Protein AF-A0A7H0VHH4-F1 (afdb_monomer_lite)

pLDDT: mean 75.16, std 16.72, range [39.38, 97.06]

Sequence (165 aa):
MKTFFRWLIKAGLLLVSIILVVFLSGDLKSGPLETFLIILGGSSLLALLFSFLELKYIPYRRKKLMRKIVRLFGAIALTDSVAKWEFGRYEIYIDISFDLKITEQAGNLELISFYIPANQLRAYQLDIPLSQKEAEFRGMKTYRIYQTNGMGLKLAIGRISKQLI

Structure (mmCIF, N/CA/C/O backbone):
data_AF-A0A7H0VHH4-F1
#
_entry.id   AF-A0A7H0VHH4-F1
#
loop_
_atom_site.group_PDB
_atom_site.id
_atom_site.type_symbol
_atom_site.label_atom_id
_atom_site.label_alt_id
_atom_site.label_comp_id
_atom_site.label_asym_id
_atom_site.label_entity_id
_atom_site.label_seq_id
_atom_site.pdbx_PDB_ins_code
_atom_site.Cartn_x
_atom_site.Cartn_y
_atom_site.Cartn_z
_atom_site.occupancy
_atom_site.B_iso_or_equiv
_atom_site.auth_seq_id
_atom_site.auth_comp_id
_atom_site.auth_asym_id
_atom_site.auth_atom_id
_atom_site.pdbx_PDB_model_num
ATOM 1 N N . MET A 1 1 ? -10.356 11.031 -25.083 1.00 42.50 1 MET A N 1
ATOM 2 C CA . MET A 1 1 ? -9.385 12.106 -24.748 1.00 42.50 1 MET A CA 1
ATOM 3 C C . MET A 1 1 ? -8.122 11.642 -24.008 1.00 42.50 1 MET A C 1
ATOM 5 O O . MET A 1 1 ? -7.060 12.164 -24.318 1.00 42.50 1 MET A O 1
ATOM 9 N N . LYS A 1 2 ? -8.165 10.663 -23.083 1.00 43.16 2 LYS A N 1
ATOM 10 C CA . LYS A 1 2 ? -6.971 10.206 -22.321 1.00 43.16 2 LYS A CA 1
ATOM 11 C C . LYS A 1 2 ? -5.830 9.629 -23.183 1.00 43.16 2 LYS A C 1
ATOM 13 O O . LYS A 1 2 ? -4.664 9.754 -22.826 1.00 43.16 2 LYS A O 1
ATOM 18 N N . THR A 1 3 ? -6.155 9.020 -24.320 1.00 44.56 3 THR A N 1
ATOM 19 C CA . THR A 1 3 ? -5.186 8.498 -25.298 1.00 44.56 3 THR A CA 1
ATOM 20 C C . THR A 1 3 ? -4.490 9.612 -26.074 1.00 44.56 3 THR A C 1
ATOM 22 O O . THR A 1 3 ? -3.269 9.595 -26.166 1.00 44.56 3 THR A O 1
ATOM 25 N N . PHE A 1 4 ? -5.229 10.617 -26.549 1.00 41.09 4 PHE A N 1
ATOM 26 C CA . PHE A 1 4 ? -4.664 11.755 -27.284 1.00 41.09 4 PHE A CA 1
ATOM 27 C C . PHE A 1 4 ? -3.691 12.571 -26.422 1.00 41.09 4 PHE A C 1
ATOM 29 O O . PHE A 1 4 ? -2.584 12.870 -26.851 1.00 41.09 4 PHE A O 1
ATOM 36 N N . PHE A 1 5 ? -4.045 12.825 -25.159 1.00 44.59 5 PHE A N 1
ATOM 37 C CA . PHE A 1 5 ? -3.172 13.548 -24.229 1.00 44.59 5 PHE A CA 1
ATOM 38 C C . PHE A 1 5 ? -1.886 12.765 -23.903 1.00 44.59 5 PHE A C 1
ATOM 40 O O . PHE A 1 5 ? -0.810 13.344 -23.799 1.00 44.59 5 PHE A O 1
ATOM 47 N N . ARG A 1 6 ? -1.964 11.425 -23.825 1.00 57.69 6 ARG A N 1
ATOM 48 C CA . ARG A 1 6 ? -0.782 10.552 -23.700 1.00 57.69 6 ARG A CA 1
ATOM 49 C C . ARG A 1 6 ? 0.122 10.611 -24.933 1.00 57.69 6 ARG A C 1
ATOM 51 O O . ARG A 1 6 ? 1.336 10.572 -24.773 1.00 57.69 6 ARG A O 1
ATOM 58 N N . TRP A 1 7 ? -0.445 10.700 -26.134 1.00 58.03 7 TRP A N 1
ATOM 59 C CA . TRP A 1 7 ? 0.327 10.880 -27.368 1.00 58.03 7 TRP A CA 1
ATOM 60 C C . TRP A 1 7 ? 0.977 12.266 -27.439 1.00 58.03 7 TRP A C 1
ATOM 62 O O . TRP A 1 7 ? 2.152 12.357 -27.778 1.00 58.03 7 TRP A O 1
ATOM 72 N N . LEU A 1 8 ? 0.268 13.316 -27.018 1.00 50.31 8 LEU A N 1
ATOM 73 C CA . LEU A 1 8 ? 0.790 14.684 -26.967 1.00 50.31 8 LEU A CA 1
ATOM 74 C C . LEU A 1 8 ? 1.954 14.821 -25.971 1.00 50.31 8 LEU A C 1
ATOM 76 O O . LEU A 1 8 ? 2.972 15.419 -26.295 1.00 50.31 8 LEU A O 1
ATOM 80 N N . ILE A 1 9 ? 1.844 14.206 -24.787 1.00 62.19 9 ILE A N 1
ATOM 81 C CA . ILE A 1 9 ? 2.925 14.184 -23.787 1.00 62.19 9 ILE A CA 1
ATOM 82 C C . ILE A 1 9 ? 4.135 13.395 -24.300 1.00 62.19 9 ILE A C 1
ATOM 84 O O . ILE A 1 9 ? 5.266 13.832 -24.113 1.00 62.19 9 ILE A O 1
ATOM 88 N N . LYS A 1 10 ? 3.918 12.260 -24.979 1.00 61.34 10 LYS A N 1
ATOM 89 C CA . LYS A 1 10 ? 5.004 11.488 -25.607 1.00 61.34 10 LYS A CA 1
ATOM 90 C C . LYS A 1 10 ? 5.716 12.294 -26.696 1.00 61.34 10 LYS A C 1
ATOM 92 O O . LYS A 1 10 ? 6.940 12.281 -26.738 1.00 61.34 10 LYS A O 1
ATOM 97 N N . ALA A 1 11 ? 4.968 13.019 -27.528 1.00 59.53 11 ALA A N 1
ATOM 98 C CA . ALA A 1 11 ? 5.526 13.886 -28.563 1.00 59.53 11 ALA A CA 1
ATOM 99 C C . ALA A 1 11 ? 6.262 15.102 -27.968 1.00 59.53 11 ALA A C 1
ATOM 101 O O . ALA A 1 11 ? 7.336 15.460 -28.441 1.00 59.53 11 ALA A O 1
ATOM 102 N N . GLY A 1 12 ? 5.732 15.690 -26.891 1.00 60.78 12 GLY A N 1
ATOM 103 C CA . GLY A 1 12 ? 6.363 16.797 -26.171 1.00 60.78 12 GLY A CA 1
ATOM 104 C C . GLY A 1 12 ? 7.660 16.393 -25.467 1.00 60.78 12 GLY A C 1
ATOM 105 O O . GLY A 1 12 ? 8.656 17.099 -25.577 1.00 60.78 12 GLY A O 1
ATOM 106 N N . LEU A 1 13 ? 7.691 15.227 -24.813 1.00 63.91 13 LEU A N 1
ATOM 107 C CA . LEU A 1 13 ? 8.911 14.670 -24.213 1.00 63.91 13 LEU A CA 1
ATOM 108 C C . LEU A 1 13 ? 9.975 14.351 -25.266 1.00 63.91 13 LEU A C 1
ATOM 110 O O . LEU A 1 13 ? 11.156 14.584 -25.024 1.00 63.91 13 LEU A O 1
ATOM 114 N N . LEU A 1 14 ? 9.558 13.873 -26.441 1.00 60.56 14 LEU A N 1
ATOM 115 C CA . LEU A 1 14 ? 10.457 13.628 -27.565 1.00 60.56 14 LEU A CA 1
ATOM 116 C C . LEU A 1 14 ? 11.091 14.942 -28.051 1.00 60.56 14 LEU A C 1
ATOM 118 O O . LEU A 1 14 ? 12.310 15.022 -28.165 1.00 60.56 14 LEU A O 1
ATOM 122 N N . LEU A 1 15 ? 10.297 16.003 -28.211 1.00 58.59 15 LEU A N 1
ATOM 123 C CA . LEU A 1 15 ? 10.781 17.341 -28.574 1.00 58.59 15 LEU A CA 1
ATOM 124 C C . LEU A 1 15 ? 11.722 17.945 -27.523 1.00 58.59 15 LEU A C 1
ATOM 126 O O . LEU A 1 15 ? 12.788 18.439 -27.878 1.00 58.59 15 LEU A O 1
ATOM 130 N N . VAL A 1 16 ? 11.377 17.854 -26.235 1.00 62.09 16 VAL A N 1
ATOM 131 C CA . VAL A 1 16 ? 12.237 18.339 -25.143 1.00 62.09 16 VAL A CA 1
ATOM 132 C C . VAL A 1 16 ? 13.543 17.550 -25.094 1.00 62.09 16 VAL A C 1
ATOM 134 O O . VAL A 1 16 ? 14.595 18.156 -24.937 1.00 62.09 16 VAL A O 1
ATOM 137 N N . SER A 1 17 ? 13.515 16.230 -25.306 1.00 57.56 17 SER A N 1
ATOM 138 C CA . SER A 1 17 ? 14.735 15.413 -25.353 1.00 57.56 17 SER A CA 1
ATOM 139 C C . SER A 1 17 ? 15.635 15.754 -26.545 1.00 57.56 17 SER A C 1
ATOM 141 O O . SER A 1 17 ? 16.849 15.814 -26.384 1.00 57.56 17 SER A O 1
ATOM 143 N N . ILE A 1 18 ? 15.054 16.069 -27.709 1.00 57.69 18 ILE A N 1
ATOM 144 C CA . ILE A 1 18 ? 15.798 16.524 -28.891 1.00 57.69 18 ILE A CA 1
ATOM 145 C C . ILE A 1 18 ? 16.445 17.885 -28.615 1.00 57.69 18 ILE A C 1
ATOM 147 O O . ILE A 1 18 ? 17.632 18.054 -28.873 1.00 57.69 18 ILE A O 1
ATOM 151 N N . ILE A 1 19 ? 15.703 18.837 -28.040 1.00 59.00 19 ILE A N 1
ATOM 152 C CA . ILE A 1 19 ? 16.216 20.179 -27.726 1.00 59.00 19 ILE A CA 1
ATOM 153 C C . ILE A 1 19 ? 17.312 20.112 -26.659 1.00 59.00 19 ILE A C 1
ATOM 155 O O . ILE A 1 19 ? 18.348 20.752 -26.816 1.00 59.00 19 ILE A O 1
ATOM 159 N N . LEU A 1 20 ? 17.117 19.316 -25.603 1.00 56.66 20 LEU A N 1
ATOM 160 C CA . LEU A 1 20 ? 18.088 19.167 -24.518 1.00 56.66 20 LEU A CA 1
ATOM 161 C C . LEU A 1 20 ? 19.392 18.558 -25.028 1.00 56.66 20 LEU A C 1
ATOM 163 O O . LEU A 1 20 ? 20.473 18.982 -24.637 1.00 56.66 20 LEU A O 1
ATOM 167 N N . VAL A 1 21 ? 19.291 17.587 -25.934 1.00 56.56 21 VAL A N 1
ATOM 168 C CA . VAL A 1 21 ? 20.459 16.962 -26.539 1.00 56.56 21 VAL A CA 1
ATOM 169 C C . VAL A 1 21 ? 21.140 17.907 -27.526 1.00 56.56 21 VAL A C 1
ATOM 171 O O . VAL A 1 21 ? 22.358 18.003 -27.486 1.00 56.56 21 VAL A O 1
ATOM 174 N N . VAL A 1 22 ? 20.410 18.684 -28.330 1.00 56.59 22 VAL A N 1
ATOM 175 C CA . VAL A 1 22 ? 21.011 19.728 -29.186 1.00 56.59 22 VAL A CA 1
ATOM 176 C C . VAL A 1 22 ? 21.736 20.795 -28.352 1.00 56.59 22 VAL A C 1
ATOM 178 O O . VAL A 1 22 ? 22.827 21.212 -28.726 1.00 56.59 22 VAL A O 1
ATOM 181 N N . PHE A 1 23 ? 21.186 21.185 -27.198 1.00 54.34 23 PHE A N 1
ATOM 182 C CA . PHE A 1 23 ? 21.813 22.156 -26.292 1.00 54.34 23 PHE A CA 1
ATOM 183 C C . PHE A 1 23 ? 23.015 21.597 -25.517 1.00 54.34 23 PHE A C 1
ATOM 185 O O . PHE A 1 23 ? 23.989 22.312 -25.306 1.00 54.34 23 PHE A O 1
ATOM 192 N N . LEU A 1 24 ? 22.969 20.330 -25.093 1.00 54.34 24 LEU A N 1
ATOM 193 C CA . LEU A 1 24 ? 24.064 19.677 -24.360 1.00 54.34 24 LEU A CA 1
ATOM 194 C C . LEU A 1 24 ? 25.183 19.169 -25.283 1.00 54.34 24 LEU A C 1
ATOM 196 O O . LEU A 1 24 ? 26.306 18.977 -24.828 1.00 54.34 24 LEU A O 1
ATOM 200 N N . SER A 1 25 ? 24.898 18.972 -26.573 1.00 49.25 25 SER A N 1
ATOM 201 C CA . SER A 1 25 ? 25.862 18.485 -27.574 1.00 49.25 25 SER A CA 1
ATOM 202 C C . SER A 1 25 ? 26.669 19.599 -28.238 1.00 49.25 25 SER A C 1
ATOM 204 O O . SER A 1 25 ? 27.313 19.341 -29.251 1.00 49.25 25 SER A O 1
ATOM 206 N N . GLY A 1 26 ? 26.684 20.812 -27.672 1.00 49.00 26 GLY A N 1
ATOM 207 C CA . GLY A 1 26 ? 27.502 21.929 -28.159 1.00 49.00 26 GLY A CA 1
ATOM 208 C C . GLY A 1 26 ? 29.008 21.636 -28.261 1.00 49.00 26 GLY A C 1
ATOM 209 O O . GLY A 1 26 ? 29.723 22.451 -28.829 1.00 49.00 26 GLY A O 1
ATOM 210 N N . ASP A 1 27 ? 29.478 20.484 -27.764 1.00 50.50 27 ASP A N 1
ATOM 211 C CA . ASP A 1 27 ? 30.885 20.067 -27.826 1.00 50.50 27 ASP A CA 1
ATOM 212 C C . ASP A 1 27 ? 31.103 18.557 -28.103 1.00 50.50 27 ASP A C 1
ATOM 214 O O . ASP A 1 27 ? 32.203 18.022 -27.949 1.00 50.50 27 ASP A O 1
ATOM 218 N N . LEU A 1 28 ? 30.062 17.820 -28.514 1.00 48.94 28 LEU A N 1
ATOM 219 C CA . LEU A 1 28 ? 30.170 16.380 -28.778 1.00 48.94 28 LEU A CA 1
ATOM 220 C C . LEU A 1 28 ? 30.380 16.124 -30.273 1.00 48.94 28 LEU A C 1
ATOM 222 O O . LEU A 1 28 ? 29.463 16.248 -31.079 1.00 48.94 28 LEU A O 1
ATOM 226 N N . LYS A 1 29 ? 31.599 15.698 -30.630 1.00 52.31 29 LYS A N 1
ATOM 227 C CA . LYS A 1 29 ? 32.015 15.190 -31.956 1.00 52.31 29 LYS A CA 1
ATOM 228 C C . LYS A 1 29 ? 31.283 13.903 -32.401 1.00 52.31 29 LYS A C 1
ATOM 230 O O . LYS A 1 29 ? 31.838 13.129 -33.174 1.00 52.31 29 LYS A O 1
ATOM 235 N N . SER A 1 30 ? 30.082 13.638 -31.900 1.00 54.53 30 SER A N 1
ATOM 236 C CA . SER A 1 30 ? 29.232 12.531 -32.335 1.00 54.53 30 SER A CA 1
ATOM 237 C C . SER A 1 30 ? 28.247 13.035 -33.384 1.00 54.53 30 SER A C 1
ATOM 239 O O . SER A 1 30 ? 27.564 14.040 -33.174 1.00 54.53 30 SER A O 1
ATOM 241 N N . GLY A 1 31 ? 28.181 12.364 -34.533 1.00 57.28 31 GLY A N 1
ATOM 242 C CA . GLY A 1 31 ? 27.321 12.783 -35.639 1.00 57.28 31 GLY A CA 1
ATOM 243 C C . GLY A 1 31 ? 25.829 12.774 -35.256 1.00 57.28 31 GLY A C 1
ATOM 244 O O . GLY A 1 31 ? 25.421 12.018 -34.374 1.00 57.28 31 GLY A O 1
ATOM 245 N N . PRO A 1 32 ? 24.966 13.545 -35.947 1.00 58.72 32 PRO A N 1
ATOM 246 C CA . PRO A 1 32 ? 23.529 13.627 -35.644 1.00 58.72 32 PRO A CA 1
ATOM 247 C C . PRO A 1 32 ? 22.811 12.262 -35.653 1.00 58.72 32 PRO A C 1
ATOM 249 O O . PRO A 1 32 ? 21.821 12.081 -34.944 1.00 58.72 32 PRO A O 1
ATOM 252 N N . LEU A 1 33 ? 23.332 11.281 -36.399 1.00 55.78 33 LEU A N 1
ATOM 253 C CA . LEU A 1 33 ? 22.855 9.893 -36.401 1.00 55.78 33 LEU A CA 1
ATOM 254 C C . LEU A 1 33 ? 23.176 9.136 -35.100 1.00 55.78 33 LEU A C 1
ATOM 256 O O . LEU A 1 33 ? 22.329 8.396 -34.607 1.00 55.78 33 LEU A O 1
ATOM 260 N N . GLU A 1 34 ? 24.361 9.324 -34.520 1.00 55.50 34 GLU A N 1
ATOM 261 C CA . GLU A 1 34 ? 24.787 8.648 -33.284 1.00 55.50 34 GLU A CA 1
ATOM 262 C C . GLU A 1 34 ? 23.986 9.164 -32.088 1.00 55.50 34 GLU A C 1
ATOM 264 O O . GLU A 1 34 ? 23.463 8.394 -31.284 1.00 55.50 34 GLU A O 1
ATOM 269 N N . THR A 1 35 ? 23.784 10.477 -32.043 1.00 59.34 35 THR A N 1
ATOM 270 C CA . THR A 1 35 ? 22.945 11.156 -31.058 1.00 59.34 35 THR A CA 1
ATOM 271 C C . THR A 1 35 ? 21.482 10.699 -31.138 1.00 59.34 35 THR A C 1
ATOM 273 O O . THR A 1 35 ? 20.853 10.415 -30.116 1.00 59.34 35 THR A O 1
ATOM 276 N N . PHE A 1 36 ? 20.941 10.545 -32.352 1.00 56.03 36 PHE A N 1
ATOM 277 C CA . PHE A 1 36 ? 19.595 10.011 -32.580 1.00 56.03 36 PHE A CA 1
ATOM 278 C C . PHE A 1 36 ? 19.462 8.549 -32.124 1.00 56.03 36 PHE A C 1
ATOM 280 O O . PHE A 1 36 ? 18.478 8.199 -31.471 1.00 56.03 36 PHE A O 1
ATOM 287 N N . LEU A 1 37 ? 20.468 7.709 -32.395 1.00 57.31 37 LEU A N 1
ATOM 288 C CA . LEU A 1 37 ? 20.508 6.311 -31.955 1.00 57.31 37 LEU A CA 1
ATOM 289 C C . LEU A 1 37 ? 20.601 6.178 -30.427 1.00 57.31 37 LEU A C 1
ATOM 291 O O . LEU A 1 37 ? 19.948 5.302 -29.861 1.00 57.31 37 LEU A O 1
ATOM 295 N N . ILE A 1 38 ? 21.333 7.063 -29.743 1.00 61.88 38 ILE A N 1
ATOM 296 C CA . ILE A 1 38 ? 21.406 7.094 -28.272 1.00 61.88 38 ILE A CA 1
ATOM 297 C C . ILE A 1 38 ? 20.051 7.486 -27.664 1.00 61.88 38 ILE A C 1
ATOM 299 O O . ILE A 1 38 ? 19.603 6.848 -26.711 1.00 61.88 38 ILE A O 1
ATOM 303 N N . ILE A 1 39 ? 19.352 8.478 -28.229 1.00 63.66 39 ILE A N 1
ATOM 304 C CA . ILE A 1 39 ? 18.014 8.884 -27.760 1.00 63.66 39 ILE A CA 1
ATOM 305 C C . ILE A 1 39 ? 16.982 7.767 -27.998 1.00 63.66 39 ILE A C 1
ATOM 307 O O . ILE A 1 39 ? 16.201 7.432 -27.100 1.00 63.66 39 ILE A O 1
ATOM 311 N N . LEU A 1 40 ? 16.975 7.154 -29.186 1.00 63.50 40 LEU A N 1
ATOM 312 C CA . LEU A 1 40 ? 16.085 6.031 -29.513 1.00 63.50 40 LEU A CA 1
ATOM 313 C C . LEU A 1 40 ? 16.374 4.798 -28.654 1.00 63.50 40 LEU A C 1
ATOM 315 O O . LEU A 1 40 ? 15.446 4.176 -28.133 1.00 63.50 40 LEU A O 1
ATOM 319 N N . GLY A 1 41 ? 17.651 4.468 -28.459 1.00 63.38 41 GLY A N 1
ATOM 320 C CA . GLY A 1 41 ? 18.081 3.369 -27.600 1.00 63.38 41 GLY A CA 1
ATOM 321 C C . GLY A 1 41 ? 17.712 3.608 -26.136 1.00 63.38 41 GLY A C 1
ATOM 322 O O . GLY A 1 41 ? 17.099 2.748 -25.502 1.00 63.38 41 GLY A O 1
ATOM 323 N N . GLY A 1 42 ? 18.002 4.801 -25.611 1.00 63.75 42 GLY A N 1
ATOM 324 C CA . GLY A 1 42 ? 17.706 5.187 -24.231 1.00 63.75 42 GLY A CA 1
ATOM 325 C C . GLY A 1 42 ? 16.207 5.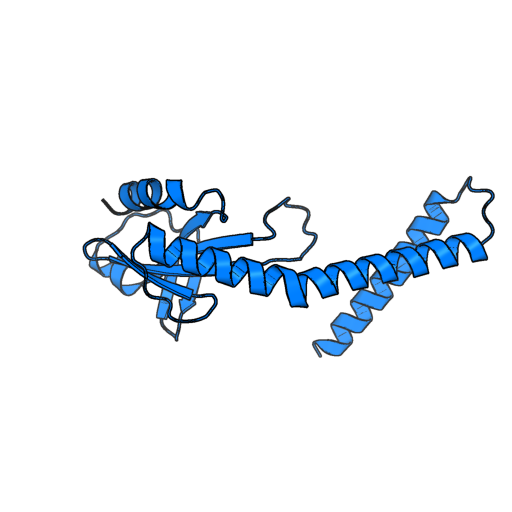221 -23.920 1.00 63.75 42 GLY A C 1
ATOM 326 O O . GLY A 1 42 ? 15.773 4.688 -22.898 1.00 63.75 42 GLY A O 1
ATOM 327 N N . SER A 1 43 ? 15.389 5.775 -24.819 1.00 68.94 43 SER A N 1
ATOM 328 C CA . SER A 1 43 ? 13.927 5.801 -24.660 1.00 68.94 43 SER A CA 1
ATOM 329 C C . SER A 1 43 ? 13.297 4.406 -24.740 1.00 68.94 43 SER A C 1
ATOM 331 O O . SER A 1 43 ? 12.396 4.096 -23.956 1.00 68.94 43 SER A O 1
ATOM 333 N N . SER A 1 44 ? 13.807 3.535 -25.615 1.00 65.69 44 SER A N 1
ATOM 334 C CA . SER A 1 44 ? 13.359 2.140 -25.723 1.00 65.69 44 SER A CA 1
ATOM 335 C C . SER A 1 44 ? 13.707 1.326 -24.473 1.00 65.69 44 SER A C 1
ATOM 337 O O . SER A 1 44 ? 12.865 0.590 -23.958 1.00 65.69 44 SER A O 1
ATOM 339 N N . LEU A 1 45 ? 14.916 1.500 -23.930 1.00 66.44 45 LEU A N 1
ATOM 340 C CA . LEU A 1 45 ? 15.344 0.865 -22.679 1.00 66.44 45 LEU A CA 1
ATOM 341 C C . LEU A 1 45 ? 14.504 1.325 -21.483 1.00 66.44 45 LEU A C 1
ATOM 343 O O . LEU A 1 45 ? 14.066 0.498 -20.682 1.00 66.44 45 LEU A O 1
ATOM 347 N N . LEU A 1 46 ? 14.214 2.625 -21.384 1.00 68.62 46 LEU A N 1
ATOM 348 C CA . LEU A 1 46 ? 13.323 3.155 -20.351 1.00 68.62 46 LEU A CA 1
ATOM 349 C C . LEU A 1 46 ? 11.902 2.595 -20.496 1.00 68.62 46 LEU A C 1
ATOM 351 O O . LEU A 1 46 ? 11.307 2.182 -19.503 1.00 68.62 46 LEU A O 1
ATOM 355 N N . ALA A 1 47 ? 11.368 2.508 -21.717 1.00 72.81 47 ALA A N 1
ATOM 356 C CA . ALA A 1 47 ? 10.052 1.919 -21.963 1.00 72.81 47 ALA A CA 1
ATOM 357 C C . ALA A 1 47 ? 9.988 0.438 -21.552 1.00 72.81 47 ALA A C 1
ATOM 359 O O . ALA A 1 47 ? 9.003 0.012 -20.942 1.00 72.81 47 ALA A O 1
ATOM 360 N N . LEU A 1 48 ? 11.042 -0.337 -21.830 1.00 71.50 48 LEU A N 1
ATOM 361 C CA . LEU A 1 48 ? 11.167 -1.724 -21.376 1.00 71.50 48 LEU A CA 1
ATOM 362 C C . LEU A 1 48 ? 11.232 -1.817 -19.847 1.00 71.50 48 LEU A C 1
ATOM 364 O O . LEU A 1 48 ? 10.543 -2.653 -19.263 1.00 71.50 48 LEU A O 1
ATOM 368 N N . LEU A 1 49 ? 11.990 -0.935 -19.191 1.00 72.06 49 LEU A N 1
ATOM 369 C CA . LEU A 1 49 ? 12.074 -0.873 -17.732 1.00 72.06 49 LEU A CA 1
ATOM 370 C C . LEU A 1 49 ? 10.711 -0.561 -17.097 1.00 72.06 49 LEU A C 1
ATOM 372 O O . LEU A 1 49 ? 10.280 -1.282 -16.198 1.00 72.06 49 LEU A O 1
ATOM 376 N N . PHE A 1 50 ? 9.997 0.459 -17.582 1.00 77.06 50 PHE A N 1
ATOM 377 C CA . PHE A 1 50 ? 8.653 0.785 -17.092 1.00 77.06 50 PHE A CA 1
ATOM 378 C C . PHE A 1 50 ? 7.666 -0.359 -17.334 1.00 77.06 50 PHE A C 1
ATOM 380 O O . PHE A 1 50 ? 6.917 -0.720 -16.428 1.00 77.06 50 PHE A O 1
ATOM 387 N N . SER A 1 51 ? 7.723 -0.994 -18.507 1.00 73.50 51 SER A N 1
ATOM 388 C CA . SER A 1 51 ? 6.882 -2.155 -18.824 1.00 73.50 51 SER A CA 1
ATOM 389 C C . SER A 1 51 ? 7.161 -3.327 -17.881 1.00 73.50 51 SER A C 1
ATOM 391 O O . SER A 1 51 ? 6.233 -3.965 -17.386 1.00 73.50 51 SER A O 1
ATOM 393 N N . PHE A 1 52 ? 8.431 -3.600 -17.575 1.00 79.06 52 PHE A N 1
ATOM 394 C CA . PHE A 1 52 ? 8.813 -4.615 -16.596 1.00 79.06 52 PHE A CA 1
ATOM 395 C C . PHE A 1 52 ? 8.304 -4.271 -15.189 1.00 79.06 52 PHE A C 1
ATOM 397 O O . PHE A 1 52 ? 7.766 -5.140 -14.490 1.00 79.06 52 PHE A O 1
ATOM 404 N N . LEU A 1 53 ? 8.439 -3.007 -14.776 1.00 79.44 53 LEU A N 1
ATOM 405 C CA . LEU A 1 53 ? 7.964 -2.550 -13.476 1.00 79.44 53 LEU A CA 1
ATOM 406 C C . LEU A 1 53 ? 6.444 -2.726 -13.341 1.00 79.44 53 LEU A C 1
ATOM 408 O O . LEU A 1 53 ? 5.985 -3.276 -12.339 1.00 79.44 53 LEU A O 1
ATOM 412 N N . GLU A 1 54 ? 5.675 -2.341 -14.359 1.00 80.94 54 GLU A N 1
ATOM 413 C CA . GLU A 1 54 ? 4.212 -2.456 -14.372 1.00 80.94 54 GLU A CA 1
ATOM 414 C C . GLU A 1 54 ? 3.718 -3.903 -14.459 1.00 80.94 54 GLU A C 1
ATOM 416 O O . GLU A 1 54 ? 2.835 -4.299 -13.697 1.00 80.94 54 GLU A O 1
ATOM 421 N N . LEU A 1 55 ? 4.284 -4.712 -15.359 1.00 81.81 55 LEU A N 1
ATOM 422 C CA . LEU A 1 55 ? 3.755 -6.045 -15.665 1.00 81.81 55 LEU A CA 1
ATOM 423 C C . LEU A 1 55 ? 4.260 -7.138 -14.722 1.00 81.81 55 LEU A C 1
ATOM 425 O O . LEU A 1 55 ? 3.593 -8.160 -14.550 1.00 81.81 55 LEU A O 1
ATOM 429 N N . LYS A 1 56 ? 5.452 -6.973 -14.138 1.00 85.12 56 LYS A N 1
ATOM 430 C CA . LYS A 1 56 ? 6.097 -8.018 -13.328 1.00 85.12 56 LYS A CA 1
ATOM 431 C C . LYS A 1 56 ? 6.341 -7.566 -11.897 1.00 85.12 56 LYS A C 1
ATOM 433 O O . LYS A 1 56 ? 5.873 -8.224 -10.966 1.00 85.12 56 LYS A O 1
ATOM 438 N N . TYR A 1 57 ? 7.053 -6.456 -11.709 1.00 86.69 57 TYR A N 1
ATOM 439 C CA . TYR A 1 57 ? 7.498 -6.041 -10.378 1.00 86.69 57 TYR A CA 1
ATOM 440 C C . TYR A 1 57 ? 6.333 -5.626 -9.471 1.00 86.69 57 TYR A C 1
ATOM 442 O O . TYR A 1 57 ? 6.204 -6.162 -8.370 1.00 86.69 57 TYR A O 1
ATOM 450 N N . ILE A 1 58 ? 5.469 -4.709 -9.923 1.00 88.62 58 ILE A N 1
ATOM 451 C CA . ILE A 1 58 ? 4.365 -4.163 -9.120 1.00 88.62 58 ILE A CA 1
ATOM 452 C C . ILE A 1 58 ? 3.389 -5.263 -8.672 1.00 88.62 58 ILE A C 1
ATOM 454 O O . ILE A 1 58 ? 3.124 -5.343 -7.469 1.00 88.62 58 ILE A O 1
ATOM 458 N N . PRO A 1 59 ? 2.889 -6.157 -9.550 1.00 89.56 59 PRO A N 1
ATOM 459 C CA . PRO A 1 59 ? 1.999 -7.241 -9.133 1.00 89.56 59 PRO A CA 1
ATOM 460 C C . PRO A 1 59 ? 2.646 -8.174 -8.102 1.00 89.56 59 PRO A C 1
ATOM 462 O O . PRO A 1 59 ? 2.047 -8.485 -7.068 1.00 89.56 59 PRO A O 1
ATOM 465 N N . TYR A 1 60 ? 3.900 -8.579 -8.338 1.00 92.44 60 TYR A N 1
ATOM 466 C CA . TYR A 1 60 ? 4.648 -9.421 -7.405 1.00 92.44 60 TYR A CA 1
ATOM 467 C C . TYR A 1 60 ? 4.823 -8.739 -6.043 1.00 92.44 60 TYR A C 1
ATOM 469 O O . TYR A 1 60 ? 4.570 -9.335 -4.988 1.00 92.44 60 TYR A O 1
ATOM 477 N N . ARG A 1 61 ? 5.233 -7.468 -6.057 1.00 92.12 61 ARG A N 1
ATOM 478 C CA . ARG A 1 61 ? 5.501 -6.698 -4.847 1.00 92.12 61 ARG A CA 1
ATOM 479 C C . ARG A 1 61 ? 4.225 -6.451 -4.049 1.00 92.12 61 ARG A C 1
ATOM 481 O O . ARG A 1 61 ? 4.230 -6.684 -2.842 1.00 92.12 61 ARG A O 1
ATOM 488 N N . ARG A 1 62 ? 3.124 -6.094 -4.711 1.00 93.94 62 ARG A N 1
ATOM 489 C CA . ARG A 1 62 ? 1.794 -5.939 -4.106 1.00 93.94 62 ARG A CA 1
ATOM 490 C C . ARG A 1 62 ? 1.364 -7.205 -3.363 1.00 93.94 62 ARG A C 1
ATOM 492 O O . ARG A 1 62 ? 1.045 -7.141 -2.179 1.00 93.94 62 ARG A O 1
ATOM 499 N N . LYS A 1 63 ? 1.470 -8.374 -4.006 1.00 95.44 63 LYS A N 1
ATOM 500 C CA . LYS A 1 63 ? 1.146 -9.672 -3.387 1.00 95.44 63 LYS A CA 1
ATOM 501 C C . LYS A 1 63 ? 2.005 -9.952 -2.150 1.00 95.44 63 LYS A C 1
ATOM 503 O O . LYS A 1 63 ? 1.506 -10.438 -1.134 1.00 95.44 63 LYS A O 1
ATOM 508 N N . LYS A 1 64 ? 3.302 -9.628 -2.208 1.00 95.69 64 LYS A N 1
ATOM 509 C CA . LYS A 1 64 ? 4.230 -9.780 -1.076 1.00 95.69 64 LYS A CA 1
ATOM 510 C C . LYS A 1 64 ? 3.857 -8.872 0.100 1.00 95.69 64 LYS A C 1
ATOM 512 O O . LYS A 1 64 ? 3.893 -9.323 1.244 1.00 95.69 64 LYS A O 1
ATOM 517 N N . LEU A 1 65 ? 3.497 -7.619 -0.170 1.00 95.50 65 LEU A N 1
ATOM 518 C CA . LEU A 1 65 ? 3.057 -6.669 0.853 1.00 95.50 65 LEU A CA 1
ATOM 519 C C . LEU A 1 65 ? 1.733 -7.082 1.478 1.00 95.50 65 LEU A C 1
ATOM 521 O O . LEU A 1 65 ? 1.637 -7.076 2.699 1.00 95.50 65 LEU A O 1
ATOM 525 N N . MET A 1 66 ? 0.763 -7.514 0.670 1.00 97.06 66 MET A N 1
ATOM 526 C CA . MET A 1 66 ? -0.532 -7.970 1.166 1.00 97.06 66 MET A CA 1
ATOM 527 C C . MET A 1 66 ? -0.366 -9.119 2.165 1.00 97.06 66 MET A C 1
ATOM 529 O O . MET A 1 66 ? -0.829 -9.029 3.297 1.00 97.06 66 MET A O 1
ATOM 533 N N . ARG A 1 67 ? 0.422 -10.149 1.821 1.00 96.62 67 ARG A N 1
ATOM 534 C CA . ARG A 1 67 ? 0.751 -11.242 2.759 1.00 96.62 67 ARG A CA 1
ATOM 535 C C . ARG A 1 67 ? 1.405 -10.737 4.045 1.00 96.62 67 ARG A C 1
ATOM 537 O O . ARG A 1 67 ? 1.132 -11.249 5.127 1.00 96.62 67 ARG A O 1
ATOM 544 N N . LYS A 1 68 ? 2.296 -9.747 3.935 1.00 95.94 68 LYS A N 1
ATOM 545 C CA . LYS A 1 68 ? 2.967 -9.147 5.093 1.00 95.94 68 LYS A CA 1
ATOM 546 C C . LYS A 1 68 ? 1.978 -8.381 5.977 1.00 95.94 68 LYS A C 1
ATOM 548 O O . LYS A 1 68 ? 2.096 -8.491 7.191 1.00 95.94 68 LYS A O 1
ATOM 553 N N . ILE A 1 69 ? 1.031 -7.651 5.390 1.00 96.38 69 ILE A N 1
ATOM 554 C CA . ILE A 1 69 ? -0.032 -6.929 6.099 1.00 96.38 69 ILE A CA 1
ATOM 555 C C . ILE A 1 69 ? -0.957 -7.915 6.818 1.00 96.38 69 ILE A C 1
ATOM 557 O O . ILE A 1 69 ? -1.112 -7.812 8.029 1.00 96.38 69 ILE A O 1
ATOM 561 N N . VAL A 1 70 ? -1.468 -8.930 6.116 1.00 96.12 70 VAL A N 1
ATOM 562 C CA . VAL A 1 70 ? -2.300 -9.990 6.713 1.00 96.12 70 VAL A CA 1
ATOM 563 C C . VAL A 1 70 ? -1.598 -10.613 7.921 1.00 96.12 70 VAL A C 1
ATOM 565 O O . VAL A 1 70 ? -2.176 -10.709 8.996 1.00 96.12 70 VAL A O 1
ATOM 568 N N . ARG A 1 71 ? -0.310 -10.954 7.790 1.00 96.19 71 ARG A N 1
ATOM 569 C CA . ARG A 1 71 ? 0.460 -11.569 8.880 1.00 96.19 71 ARG A CA 1
ATOM 570 C C . ARG A 1 71 ? 0.744 -10.628 10.056 1.00 96.19 71 ARG A C 1
ATOM 572 O O . ARG A 1 71 ? 0.734 -11.081 11.190 1.00 96.19 71 ARG A O 1
ATOM 579 N N . LEU A 1 72 ? 1.101 -9.367 9.800 1.00 94.81 72 LEU A N 1
ATOM 580 C CA . LEU A 1 72 ? 1.508 -8.436 10.864 1.00 94.81 72 LEU A CA 1
ATOM 581 C C . LEU A 1 72 ? 0.319 -7.857 11.631 1.00 94.81 72 LEU A C 1
ATOM 583 O O . LEU A 1 72 ? 0.443 -7.611 12.823 1.00 94.81 72 LEU A O 1
ATOM 587 N N . PHE A 1 73 ? -0.793 -7.619 10.943 1.00 94.44 73 PHE A N 1
ATOM 588 C CA . PHE A 1 73 ? -1.953 -6.931 11.502 1.00 94.44 73 PHE A CA 1
ATOM 589 C C . PHE A 1 73 ? -3.119 -7.888 11.779 1.00 94.44 73 PHE A C 1
ATOM 591 O O . PHE A 1 73 ? -4.108 -7.473 12.363 1.00 94.44 73 PHE A O 1
ATOM 598 N N . GLY A 1 74 ? -3.051 -9.152 11.342 1.00 94.69 74 GLY A N 1
ATOM 599 C CA . GLY A 1 74 ? -4.224 -10.037 11.350 1.00 94.69 74 GLY A CA 1
ATOM 600 C C . GLY A 1 74 ? -5.328 -9.542 10.409 1.00 94.69 74 GLY A C 1
ATOM 601 O O . GLY A 1 74 ? -6.504 -9.798 10.636 1.00 94.69 74 GLY A O 1
ATOM 602 N N . ALA A 1 75 ? -4.957 -8.776 9.379 1.00 95.75 75 ALA A N 1
ATOM 603 C CA . ALA A 1 75 ? -5.900 -8.146 8.467 1.00 95.75 75 ALA A CA 1
ATOM 604 C C . ALA A 1 75 ? -6.518 -9.156 7.486 1.00 95.75 75 ALA A C 1
ATOM 606 O O . ALA A 1 75 ? -5.871 -10.117 7.073 1.00 95.75 75 ALA A O 1
ATOM 607 N N . ILE A 1 76 ? -7.739 -8.882 7.036 1.00 96.38 76 ILE A N 1
ATOM 608 C CA . ILE A 1 76 ? -8.453 -9.639 6.006 1.00 96.38 76 ILE A CA 1
ATOM 609 C C . ILE A 1 76 ? -8.266 -8.928 4.664 1.00 96.38 76 ILE A C 1
ATOM 611 O O . ILE A 1 76 ? -8.616 -7.757 4.521 1.00 96.38 76 ILE A O 1
ATOM 615 N N . ALA A 1 77 ? -7.720 -9.617 3.662 1.00 94.94 77 ALA A N 1
ATOM 616 C CA . ALA A 1 77 ? -7.598 -9.061 2.316 1.00 94.94 77 ALA A CA 1
ATOM 617 C C . ALA A 1 77 ? -8.985 -8.955 1.657 1.00 94.94 77 ALA A C 1
ATOM 619 O O . ALA A 1 77 ? -9.693 -9.950 1.531 1.00 94.94 77 ALA A O 1
ATOM 620 N N . LEU A 1 78 ? -9.368 -7.750 1.231 1.00 91.62 78 LEU A N 1
ATOM 621 C CA . LEU A 1 78 ? -10.627 -7.495 0.521 1.00 91.62 78 LEU A CA 1
ATOM 622 C C . LEU A 1 78 ? -10.444 -7.525 -0.998 1.00 91.62 78 LEU A C 1
ATOM 624 O O . LEU A 1 78 ? -11.376 -7.846 -1.731 1.00 91.62 78 LEU A O 1
ATOM 628 N N . THR A 1 79 ? -9.262 -7.120 -1.460 1.00 92.00 79 THR A N 1
ATOM 629 C CA . THR A 1 79 ? -8.808 -7.151 -2.855 1.00 92.00 79 THR A CA 1
ATOM 630 C C . THR A 1 79 ? -7.291 -7.366 -2.874 1.00 92.00 79 THR A C 1
ATOM 632 O O . THR A 1 79 ? -6.658 -7.465 -1.823 1.00 92.00 79 THR A O 1
ATOM 635 N N . ASP A 1 80 ? -6.674 -7.365 -4.054 1.00 90.31 80 ASP A N 1
ATOM 636 C CA . ASP A 1 80 ? -5.214 -7.447 -4.179 1.00 90.31 80 ASP A CA 1
ATOM 637 C C . ASP A 1 80 ? -4.480 -6.211 -3.634 1.00 90.31 80 ASP A C 1
ATOM 639 O O . ASP A 1 80 ? -3.278 -6.275 -3.368 1.00 90.31 80 ASP A O 1
ATOM 643 N N . SER A 1 81 ? -5.168 -5.076 -3.479 1.00 92.25 81 SER A N 1
ATOM 644 C CA . SER A 1 81 ? -4.582 -3.818 -3.002 1.00 92.25 81 SER A CA 1
ATOM 645 C C . SER A 1 81 ? -5.124 -3.346 -1.662 1.00 92.25 81 SER A C 1
ATOM 647 O O . SER A 1 81 ? -4.459 -2.545 -1.018 1.00 92.25 81 SER A O 1
ATOM 649 N N . VAL A 1 82 ? -6.283 -3.846 -1.230 1.00 93.50 82 VAL A N 1
ATOM 650 C CA . VAL A 1 82 ? -6.981 -3.361 -0.035 1.00 93.50 82 VAL A CA 1
ATOM 651 C C . VAL A 1 82 ? -7.174 -4.480 0.979 1.00 93.50 82 VAL A C 1
ATOM 653 O O . VAL A 1 82 ? -7.640 -5.565 0.629 1.00 93.50 82 VAL A O 1
ATOM 656 N N . ALA A 1 83 ? -6.886 -4.194 2.245 1.00 95.12 83 ALA A N 1
ATOM 657 C CA . ALA A 1 83 ? -7.180 -5.060 3.383 1.00 95.12 83 ALA A CA 1
ATOM 658 C C . ALA A 1 83 ? -7.980 -4.321 4.463 1.00 95.12 83 ALA A C 1
ATOM 660 O O . ALA A 1 83 ? -7.940 -3.094 4.541 1.00 95.12 83 ALA A O 1
ATOM 661 N N . LYS A 1 84 ? -8.682 -5.079 5.306 1.00 95.00 84 LYS A N 1
ATOM 662 C CA . LYS A 1 84 ? -9.385 -4.603 6.501 1.00 95.00 84 LYS A CA 1
ATOM 663 C C . LYS A 1 84 ? -8.685 -5.133 7.746 1.00 95.00 84 LYS A C 1
ATOM 665 O O . LYS A 1 84 ? -8.436 -6.329 7.839 1.00 95.00 84 LYS A O 1
ATOM 670 N N . TRP A 1 85 ? -8.393 -4.267 8.700 1.00 95.50 85 TRP A N 1
ATOM 671 C CA . TRP A 1 85 ? -7.812 -4.607 9.990 1.00 95.50 85 TRP A CA 1
ATOM 672 C C . TRP A 1 85 ? -8.735 -4.130 11.109 1.00 95.50 85 TRP A C 1
ATOM 674 O O . TRP A 1 85 ? -9.121 -2.965 11.139 1.00 95.50 85 TRP A O 1
ATOM 684 N N . GLU A 1 86 ? -9.087 -5.030 12.019 1.00 93.69 86 GLU A N 1
ATOM 685 C CA . GLU A 1 86 ? -9.849 -4.701 13.222 1.00 93.69 86 GLU A CA 1
ATOM 686 C C . GLU A 1 86 ? -8.870 -4.414 14.365 1.00 93.69 86 GLU A C 1
ATOM 688 O O . GLU A 1 86 ? -8.064 -5.267 14.744 1.00 93.69 86 GLU A O 1
ATOM 693 N N . PHE A 1 87 ? -8.909 -3.188 14.889 1.00 90.19 87 PHE A N 1
ATOM 694 C CA . PHE A 1 87 ? -8.058 -2.745 15.989 1.00 90.19 87 PHE A CA 1
ATOM 695 C C . PHE A 1 87 ? -8.921 -2.207 17.132 1.00 90.19 87 PHE A C 1
ATOM 697 O O . PHE A 1 87 ? -9.406 -1.073 17.091 1.00 90.19 87 PHE A O 1
ATOM 704 N N . GLY A 1 88 ? -9.129 -3.030 18.162 1.00 86.81 88 GLY A N 1
ATOM 705 C CA . GLY A 1 88 ? -10.065 -2.709 19.239 1.00 86.81 88 GLY A CA 1
ATOM 706 C C . GLY A 1 88 ? -11.477 -2.515 18.682 1.00 86.81 88 GLY A C 1
ATOM 707 O O . GLY A 1 88 ? -12.047 -3.436 18.110 1.00 86.81 88 GLY A O 1
ATOM 708 N N . ARG A 1 89 ? -12.023 -1.304 18.827 1.00 86.25 89 ARG A N 1
ATOM 709 C CA . ARG A 1 89 ? -13.348 -0.917 18.302 1.00 86.25 89 ARG A CA 1
ATOM 710 C C . ARG A 1 89 ? -13.313 -0.262 16.915 1.00 86.25 89 ARG A C 1
ATOM 712 O O . ARG A 1 89 ? -14.355 0.156 16.421 1.00 86.25 89 ARG A O 1
ATOM 719 N N . TYR A 1 90 ? -12.130 -0.109 16.323 1.00 88.50 90 TYR A N 1
ATOM 720 C CA . TYR A 1 90 ? -11.947 0.591 15.054 1.00 88.50 90 TYR A CA 1
ATOM 721 C C . TYR A 1 90 ? -11.781 -0.399 13.901 1.00 88.50 90 TYR A C 1
ATOM 723 O O . TYR A 1 90 ? -11.073 -1.401 14.023 1.00 88.50 90 TYR A O 1
ATOM 731 N N . GLU A 1 91 ? -12.376 -0.074 12.755 1.00 91.50 91 GLU A N 1
ATOM 732 C CA . GLU A 1 91 ? -12.090 -0.762 11.497 1.00 91.50 91 GLU A CA 1
ATOM 733 C C . GLU A 1 91 ? -11.161 0.108 10.657 1.00 91.50 91 GLU A C 1
ATOM 735 O O . GLU A 1 91 ? -11.487 1.241 10.303 1.00 91.50 91 GLU A O 1
ATOM 740 N N . ILE A 1 92 ? -9.996 -0.433 10.320 1.00 92.12 92 ILE A N 1
ATOM 741 C CA . ILE A 1 92 ? -8.953 0.273 9.585 1.00 92.12 92 ILE A CA 1
ATOM 742 C C . ILE A 1 92 ? -8.804 -0.369 8.211 1.00 92.12 92 ILE A C 1
ATOM 744 O O . ILE A 1 92 ? -8.540 -1.564 8.081 1.00 92.12 92 ILE A O 1
ATOM 748 N N . TYR A 1 93 ? -8.933 0.440 7.169 1.00 93.81 93 TYR A N 1
ATOM 749 C CA . TYR A 1 93 ? -8.699 0.034 5.790 1.00 93.81 93 TYR A CA 1
ATOM 750 C C . TYR A 1 93 ? -7.256 0.334 5.406 1.00 93.81 93 TYR A C 1
ATOM 752 O O . TYR A 1 93 ? -6.740 1.417 5.664 1.00 93.81 93 TYR A O 1
ATOM 760 N N . ILE A 1 94 ? -6.591 -0.631 4.787 1.00 94.25 94 ILE A N 1
ATOM 761 C CA . ILE A 1 94 ? -5.190 -0.535 4.386 1.00 94.25 94 ILE A CA 1
ATOM 762 C C . ILE A 1 94 ? -5.1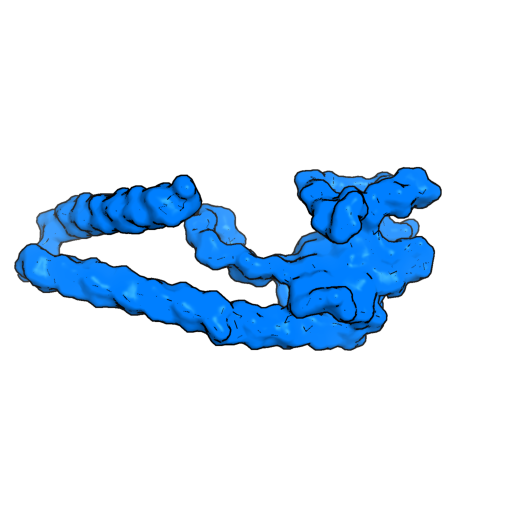44 -0.629 2.868 1.00 94.25 94 ILE A C 1
ATOM 764 O O . ILE A 1 94 ? -5.503 -1.669 2.324 1.00 94.25 94 ILE A O 1
ATOM 768 N N . ASP A 1 95 ? -4.698 0.427 2.194 1.00 94.12 95 ASP A N 1
ATOM 769 C CA . ASP A 1 95 ? -4.514 0.456 0.742 1.00 94.12 95 ASP A CA 1
ATOM 770 C C . ASP A 1 95 ? -3.031 0.428 0.370 1.00 94.12 95 ASP A C 1
ATOM 772 O O . ASP A 1 95 ? -2.211 1.155 0.936 1.00 94.12 95 ASP A O 1
ATOM 776 N N . ILE A 1 96 ? -2.701 -0.410 -0.607 1.00 93.69 96 ILE A N 1
ATOM 777 C CA . ILE A 1 96 ? -1.380 -0.536 -1.209 1.00 93.69 96 ILE A CA 1
ATOM 778 C C . ILE A 1 96 ? -1.436 0.132 -2.581 1.00 93.69 96 ILE A C 1
ATOM 780 O O . ILE A 1 96 ? -2.042 -0.393 -3.518 1.00 93.69 96 ILE A O 1
ATOM 784 N N . SER A 1 97 ? -0.732 1.241 -2.747 1.00 90.56 97 SER A N 1
ATOM 785 C CA . SER A 1 97 ? -0.610 1.950 -4.020 1.00 90.56 97 SER A CA 1
ATOM 786 C C . SER A 1 97 ? 0.840 2.000 -4.487 1.00 90.56 97 SER A C 1
ATOM 788 O O . SER A 1 97 ? 1.781 1.934 -3.698 1.00 90.56 97 SER A O 1
ATOM 790 N N . PHE A 1 98 ? 1.014 2.062 -5.806 1.00 87.12 98 PHE A N 1
ATOM 791 C CA . PHE A 1 98 ? 2.313 2.272 -6.429 1.00 87.12 98 PHE A CA 1
ATOM 792 C C . PHE A 1 98 ? 2.200 3.483 -7.346 1.00 87.12 98 PHE A C 1
ATOM 794 O O . PHE A 1 98 ? 1.285 3.522 -8.170 1.00 87.12 98 PHE A O 1
ATOM 801 N N . ASP A 1 99 ? 3.096 4.455 -7.194 1.00 79.88 99 ASP A N 1
ATOM 802 C CA . ASP A 1 99 ? 3.180 5.610 -8.087 1.00 79.88 99 ASP A CA 1
ATOM 803 C C . ASP A 1 99 ? 4.527 5.578 -8.814 1.00 79.88 99 ASP A C 1
ATOM 805 O O . ASP A 1 99 ? 5.589 5.688 -8.206 1.00 79.88 99 ASP A O 1
ATOM 809 N N . LEU A 1 100 ? 4.471 5.354 -10.127 1.00 68.88 100 LEU A N 1
ATOM 810 C CA . LEU A 1 100 ? 5.636 5.305 -11.015 1.00 68.88 100 LEU A CA 1
ATOM 811 C C . LEU A 1 100 ? 6.025 6.692 -11.545 1.00 68.88 100 LEU A C 1
ATOM 813 O O . LEU A 1 100 ? 6.953 6.797 -12.349 1.00 68.88 100 LEU A O 1
ATOM 817 N N . LYS A 1 101 ? 5.307 7.754 -11.158 1.00 64.44 101 LYS A N 1
ATOM 818 C CA . LYS A 1 101 ? 5.608 9.104 -11.630 1.00 64.44 101 LYS A CA 1
ATOM 819 C C . LYS A 1 101 ? 6.974 9.553 -11.119 1.00 64.44 101 LYS A C 1
ATOM 821 O O . LYS A 1 101 ? 7.255 9.527 -9.924 1.00 64.44 101 LYS A O 1
ATOM 826 N N . ILE A 1 102 ? 7.795 10.035 -12.049 1.00 53.31 102 ILE A N 1
ATOM 827 C CA . ILE A 1 102 ? 9.025 10.778 -11.769 1.00 53.31 102 ILE A CA 1
ATOM 828 C C . ILE A 1 102 ? 8.606 12.184 -11.311 1.00 53.31 102 ILE A C 1
ATOM 830 O O . ILE A 1 102 ? 8.649 13.138 -12.080 1.00 53.31 102 ILE A O 1
ATOM 834 N N . THR A 1 103 ? 8.065 12.313 -10.103 1.00 47.47 103 THR A N 1
ATOM 835 C CA . THR A 1 103 ? 7.801 13.624 -9.492 1.00 47.47 103 THR A CA 1
ATOM 836 C C . THR A 1 103 ? 8.997 14.064 -8.652 1.00 47.47 103 THR A C 1
ATOM 838 O O . THR A 1 103 ? 9.637 13.234 -8.013 1.00 47.47 103 THR A O 1
ATOM 841 N N . GLU A 1 104 ? 9.267 15.375 -8.635 1.00 44.91 104 GLU A N 1
ATOM 842 C CA . GLU A 1 104 ? 10.380 16.039 -7.923 1.00 44.91 104 GLU A CA 1
ATOM 843 C C . GLU A 1 104 ? 10.458 15.701 -6.424 1.00 44.91 104 GLU A C 1
ATOM 845 O O . GLU A 1 104 ? 11.520 15.768 -5.809 1.00 44.91 104 GLU A O 1
ATOM 850 N N . GLN A 1 105 ? 9.342 15.279 -5.829 1.00 44.19 105 GLN A N 1
ATOM 851 C CA . GLN A 1 105 ? 9.327 14.699 -4.495 1.00 44.19 105 GLN A CA 1
ATOM 852 C C . GLN A 1 105 ? 9.802 13.252 -4.572 1.00 44.19 105 GLN A C 1
ATOM 854 O O . GLN A 1 105 ? 9.041 12.338 -4.892 1.00 44.19 105 GLN A O 1
ATOM 859 N N . ALA A 1 106 ? 11.080 13.057 -4.271 1.00 39.38 106 ALA A N 1
ATOM 860 C CA . ALA A 1 106 ? 11.690 11.751 -4.139 1.00 39.38 106 ALA A CA 1
ATOM 861 C C . ALA A 1 106 ? 10.782 10.753 -3.384 1.00 39.38 106 ALA A C 1
ATOM 863 O O . ALA A 1 106 ? 10.451 10.923 -2.211 1.00 39.38 106 ALA A O 1
ATOM 864 N N . GLY A 1 107 ? 10.493 9.628 -4.036 1.00 51.00 107 GLY A N 1
ATOM 865 C CA . GLY A 1 107 ? 11.112 8.408 -3.524 1.00 51.00 107 GLY A CA 1
ATOM 866 C C . GLY A 1 107 ? 10.213 7.324 -2.947 1.00 51.00 107 GLY A C 1
ATOM 867 O O . GLY A 1 107 ? 10.752 6.409 -2.333 1.00 51.00 107 GLY A O 1
ATOM 868 N N . ASN A 1 108 ? 8.894 7.339 -3.148 1.00 58.66 108 ASN A N 1
ATOM 869 C CA . ASN A 1 108 ? 8.074 6.180 -2.780 1.00 58.66 108 ASN A CA 1
ATOM 870 C C . ASN A 1 108 ? 7.304 5.631 -3.980 1.00 58.66 108 ASN A C 1
ATOM 872 O O . ASN A 1 108 ? 6.122 5.904 -4.161 1.00 58.66 108 ASN A O 1
ATOM 876 N N . LEU A 1 109 ? 7.991 4.765 -4.736 1.00 76.50 109 LEU A N 1
ATOM 877 C CA . LEU A 1 109 ? 7.380 3.834 -5.694 1.00 76.50 109 LEU A CA 1
ATOM 878 C C . LEU A 1 109 ? 6.212 3.066 -5.059 1.00 76.50 109 LEU A C 1
ATOM 880 O O . LEU A 1 109 ? 5.272 2.688 -5.742 1.00 76.50 109 LEU A O 1
ATOM 884 N N . GLU A 1 110 ? 6.308 2.805 -3.756 1.00 86.94 110 GLU A N 1
ATOM 885 C CA . GLU A 1 110 ? 5.407 1.982 -2.966 1.00 86.94 110 GLU A CA 1
ATOM 886 C C . GLU A 1 110 ? 4.863 2.783 -1.787 1.00 86.94 110 GLU A C 1
ATOM 888 O O . GLU A 1 110 ? 5.624 3.295 -0.962 1.00 86.94 110 GLU A O 1
ATOM 893 N N . LEU A 1 111 ? 3.542 2.821 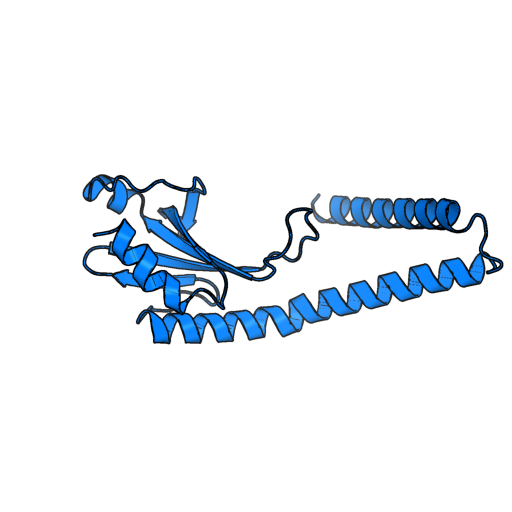-1.675 1.00 90.62 111 LEU A N 1
ATOM 894 C CA . LEU A 1 111 ? 2.825 3.528 -0.635 1.00 90.62 111 LEU A CA 1
ATOM 895 C C . LEU A 1 111 ? 1.809 2.602 0.025 1.00 90.62 111 LEU A C 1
ATOM 897 O O . LEU A 1 111 ? 1.076 1.875 -0.640 1.00 90.62 111 LEU A O 1
ATOM 901 N N . ILE A 1 112 ? 1.762 2.639 1.349 1.00 92.56 112 ILE A N 1
ATOM 902 C CA . ILE A 1 112 ? 0.792 1.907 2.153 1.00 92.56 112 ILE A CA 1
ATOM 903 C C . ILE A 1 112 ? 0.101 2.914 3.051 1.00 92.56 112 ILE A C 1
ATOM 905 O O . ILE A 1 112 ? 0.733 3.522 3.919 1.00 92.56 112 ILE A O 1
ATOM 909 N N . SER A 1 113 ? -1.188 3.099 2.815 1.00 92.31 113 SER A N 1
ATOM 910 C CA . SER A 1 113 ? -2.001 4.101 3.489 1.00 92.31 113 SER A CA 1
ATOM 911 C C . SER A 1 113 ? -3.049 3.418 4.355 1.00 92.31 113 SER A C 1
ATOM 913 O O . SER A 1 113 ? -3.687 2.459 3.931 1.00 92.31 113 SER A O 1
ATOM 915 N N . PHE A 1 114 ? -3.203 3.913 5.577 1.00 92.50 114 PHE A N 1
ATOM 916 C CA . PHE A 1 114 ? -4.153 3.422 6.567 1.00 92.50 114 PHE A CA 1
ATOM 917 C C . PHE A 1 114 ? -5.269 4.443 6.702 1.00 92.50 114 PHE A C 1
ATOM 919 O O . PHE A 1 114 ? -4.996 5.633 6.880 1.00 92.50 114 PHE A O 1
ATOM 926 N N . TYR A 1 115 ? -6.504 3.974 6.634 1.00 91.25 115 TYR A N 1
ATOM 927 C CA . TYR A 1 115 ? -7.698 4.794 6.599 1.00 91.25 115 TYR A CA 1
ATOM 928 C C . TYR A 1 115 ? -8.702 4.344 7.644 1.00 91.25 115 TYR A C 1
ATOM 930 O O . TYR A 1 115 ? -8.877 3.150 7.867 1.00 91.25 115 TYR A O 1
ATOM 938 N N . ILE A 1 116 ? -9.399 5.308 8.229 1.00 89.69 116 ILE A N 1
ATOM 939 C CA . ILE A 1 116 ? -10.520 5.074 9.130 1.00 89.69 116 ILE A CA 1
ATOM 940 C C . ILE A 1 116 ? -11.809 5.622 8.499 1.00 89.69 116 ILE A C 1
ATOM 942 O O . ILE A 1 116 ? -11.789 6.697 7.884 1.00 89.69 116 ILE A O 1
ATOM 946 N N . PRO A 1 117 ? -12.938 4.913 8.613 1.00 88.88 117 PRO A N 1
ATOM 947 C CA . PRO A 1 117 ? -14.234 5.416 8.189 1.00 88.88 117 PRO A CA 1
ATOM 948 C C . PRO A 1 117 ? -14.646 6.732 8.864 1.00 88.88 117 PRO A C 1
ATOM 950 O O . PRO A 1 117 ? -14.465 6.934 10.065 1.00 88.88 117 PRO A O 1
ATOM 953 N N . ALA A 1 118 ? -15.266 7.626 8.092 1.00 84.69 118 ALA A N 1
ATOM 954 C CA . ALA A 1 118 ? -15.752 8.923 8.564 1.00 84.69 118 ALA A CA 1
ATOM 955 C C . ALA A 1 118 ? -16.783 8.810 9.699 1.00 84.69 118 ALA A C 1
ATOM 957 O O . ALA A 1 118 ? -16.797 9.618 10.628 1.00 84.69 118 ALA A O 1
ATOM 958 N N . ASN A 1 119 ? -17.657 7.806 9.621 1.00 84.06 119 ASN A N 1
ATOM 959 C CA . ASN A 1 119 ? -18.656 7.518 10.648 1.00 84.06 119 ASN A CA 1
ATOM 960 C C . ASN A 1 119 ? -18.001 7.122 11.982 1.00 84.06 119 ASN A C 1
ATOM 962 O O . ASN A 1 119 ? -18.484 7.549 13.026 1.00 84.06 119 ASN A O 1
ATOM 966 N N . GLN A 1 120 ? -16.882 6.390 11.954 1.00 83.69 120 GLN A N 1
ATOM 967 C CA . GLN A 1 120 ? -16.133 6.025 13.158 1.00 83.69 120 GLN A CA 1
ATOM 968 C C . GLN A 1 120 ? -15.441 7.238 13.786 1.00 83.69 120 GLN A C 1
ATOM 970 O O . GLN A 1 120 ? -15.514 7.407 14.998 1.00 83.69 120 GLN A O 1
ATOM 975 N N . LEU A 1 121 ? -14.853 8.137 12.991 1.00 79.50 121 LEU A N 1
ATOM 976 C CA . LEU A 1 121 ? -14.272 9.378 13.530 1.00 79.50 121 LEU A CA 1
ATOM 977 C C . LEU A 1 121 ? -15.298 10.216 14.292 1.00 79.50 121 LEU A C 1
ATOM 979 O O . LEU A 1 121 ? -15.022 10.670 15.399 1.00 79.50 121 LEU A O 1
ATOM 983 N N . ARG A 1 122 ? -16.493 10.388 13.711 1.00 74.62 122 ARG A N 1
ATOM 984 C CA . ARG A 1 122 ? -17.587 11.138 14.345 1.00 74.62 122 ARG A CA 1
ATOM 985 C C . ARG A 1 122 ? -18.109 10.436 15.596 1.00 74.62 122 ARG A C 1
ATOM 987 O O . ARG A 1 122 ? -18.330 11.097 16.603 1.00 74.62 122 ARG A O 1
ATOM 994 N N . ALA A 1 123 ? -18.292 9.117 15.533 1.00 73.94 123 ALA A N 1
ATOM 995 C CA . ALA A 1 123 ? -18.803 8.328 16.653 1.00 73.94 123 ALA A CA 1
ATOM 996 C C . ALA A 1 123 ? -17.835 8.291 17.845 1.00 73.94 123 ALA A C 1
ATOM 998 O O . ALA A 1 123 ? -18.278 8.246 18.989 1.00 73.94 123 ALA A O 1
ATOM 999 N N . TYR A 1 124 ? -16.527 8.320 17.585 1.00 72.44 124 TYR A N 1
ATOM 1000 C CA . TYR A 1 124 ? -15.496 8.199 18.616 1.00 72.44 124 TYR A CA 1
ATOM 1001 C C . TYR A 1 124 ? -14.807 9.521 18.975 1.00 72.44 124 TYR A C 1
ATOM 1003 O O . TYR A 1 124 ? -13.870 9.486 19.766 1.00 72.44 124 TYR A O 1
ATOM 1011 N N . GLN A 1 125 ? -15.268 10.655 18.424 1.00 70.75 125 GLN A N 1
ATOM 1012 C CA . GLN A 1 125 ? -14.725 12.005 18.664 1.00 70.75 125 GLN A CA 1
ATOM 1013 C C . GLN A 1 125 ? -13.189 12.057 18.587 1.00 70.75 125 GLN A C 1
ATOM 1015 O O . GLN A 1 125 ? -12.518 12.663 19.417 1.00 70.75 125 GLN A O 1
ATOM 1020 N N . LEU A 1 126 ? -12.626 11.362 17.600 1.00 67.75 126 LEU A N 1
ATOM 1021 C CA . LEU A 1 126 ? -11.183 11.219 17.452 1.00 67.75 126 LEU A CA 1
ATOM 1022 C C . LEU A 1 126 ? -10.561 12.519 16.926 1.00 67.75 126 LEU A C 1
ATOM 1024 O O . LEU A 1 126 ? -10.790 12.884 15.772 1.00 67.75 126 LEU A O 1
ATOM 1028 N N . ASP A 1 127 ? -9.726 13.166 17.741 1.00 60.75 127 ASP A N 1
ATOM 1029 C CA . ASP A 1 127 ? -8.947 14.352 17.357 1.00 60.75 127 ASP A CA 1
ATOM 1030 C C . ASP A 1 127 ? -7.609 13.942 16.714 1.00 60.75 127 ASP A C 1
ATOM 1032 O O . ASP A 1 127 ? -6.513 14.167 17.227 1.00 60.75 127 ASP A O 1
ATOM 1036 N N . ILE A 1 128 ? -7.699 13.214 15.598 1.00 62.06 128 ILE A N 1
ATOM 1037 C CA . ILE A 1 128 ? -6.520 12.805 14.828 1.00 62.06 128 ILE A CA 1
ATOM 1038 C C . ILE A 1 128 ? -6.211 13.938 13.852 1.00 62.06 128 ILE A C 1
ATOM 1040 O O . ILE A 1 128 ? -7.128 14.385 13.162 1.00 62.06 128 ILE A O 1
ATOM 1044 N N . PRO A 1 129 ? -4.945 14.369 13.695 1.00 56.25 129 PRO A N 1
ATOM 1045 C CA . PRO A 1 129 ? -4.564 15.254 12.604 1.00 56.25 129 PRO A CA 1
ATOM 1046 C C . PRO A 1 129 ? -4.795 14.519 11.278 1.00 56.25 129 PRO A C 1
ATOM 1048 O O . PRO A 1 129 ? -3.941 13.775 10.791 1.00 56.25 129 PRO A O 1
ATOM 1051 N N . LEU A 1 130 ? -5.997 14.683 10.719 1.00 57.94 130 LEU A N 1
ATOM 1052 C CA . LEU A 1 130 ? -6.418 14.086 9.461 1.00 57.94 130 LEU A CA 1
ATOM 1053 C C . LEU A 1 130 ? -5.521 14.679 8.381 1.00 57.94 130 LEU A C 1
ATOM 1055 O O . LEU A 1 130 ? -5.728 15.800 7.921 1.00 57.94 130 LEU A O 1
ATOM 1059 N N . SER A 1 131 ? -4.493 13.937 7.980 1.00 53.50 131 SER A N 1
ATOM 1060 C CA . SER A 1 131 ? -3.692 14.268 6.809 1.00 53.50 131 SER A CA 1
ATOM 1061 C C . SER A 1 131 ? -4.602 14.115 5.591 1.00 53.50 131 SER A C 1
ATOM 1063 O O . SER A 1 131 ? -4.737 13.020 5.045 1.00 53.50 131 SER A O 1
ATOM 1065 N N . GLN A 1 132 ? -5.273 15.220 5.256 1.00 52.47 132 GLN A N 1
ATOM 1066 C CA . GLN A 1 132 ? -6.426 15.430 4.374 1.00 52.47 132 GLN A CA 1
ATOM 1067 C C . GLN A 1 132 ? -6.343 14.742 3.002 1.00 52.47 132 GLN A C 1
ATOM 1069 O O . GLN A 1 132 ? -6.243 15.385 1.959 1.00 52.47 132 GLN A O 1
ATOM 1074 N N . LYS A 1 133 ? -6.422 13.415 2.968 1.00 59.34 133 LYS A N 1
ATOM 1075 C CA . LYS A 1 133 ? -6.736 12.680 1.748 1.00 59.34 133 LYS A CA 1
ATOM 1076 C C . LYS A 1 133 ? -7.967 11.836 2.017 1.00 59.34 133 LY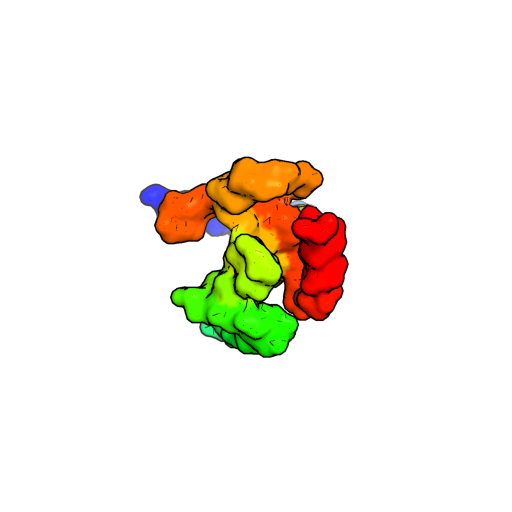S A C 1
ATOM 1078 O O . LYS A 1 133 ? -7.872 10.739 2.566 1.00 59.34 133 LYS A O 1
ATOM 1083 N N . GLU A 1 134 ? -9.115 12.420 1.690 1.00 59.38 134 GLU A N 1
ATOM 1084 C CA . GLU A 1 134 ? -10.378 11.701 1.610 1.00 59.38 134 GLU A CA 1
ATOM 1085 C C . GLU A 1 134 ? -10.240 10.636 0.521 1.00 59.38 134 GLU A C 1
ATOM 1087 O O . GLU A 1 134 ? -9.760 10.904 -0.584 1.00 59.38 134 GLU A O 1
ATOM 1092 N N . ALA A 1 135 ? -10.595 9.409 0.871 1.00 66.44 135 ALA A N 1
ATOM 1093 C CA . ALA A 1 135 ? -10.668 8.298 -0.057 1.00 66.44 135 ALA A CA 1
ATOM 1094 C C . ALA A 1 135 ? -12.032 7.639 0.103 1.00 66.44 135 ALA A C 1
ATOM 1096 O O . ALA A 1 135 ? -12.525 7.471 1.222 1.00 66.44 135 ALA A O 1
ATOM 1097 N N . GLU A 1 136 ? -12.632 7.249 -1.012 1.00 70.69 136 GLU A N 1
ATOM 1098 C CA . GLU A 1 136 ? -13.846 6.449 -0.997 1.00 70.69 136 GLU A CA 1
ATOM 1099 C C . GLU A 1 136 ? -13.481 4.980 -1.180 1.00 70.69 136 GLU A C 1
ATOM 1101 O O . GLU A 1 136 ? -13.021 4.564 -2.244 1.00 70.69 136 GLU A O 1
ATOM 1106 N N . PHE A 1 137 ? -13.711 4.175 -0.145 1.00 68.75 137 PHE A N 1
ATOM 1107 C CA . PHE A 1 137 ? -13.650 2.723 -0.266 1.00 68.75 137 PHE A CA 1
ATOM 1108 C C . PHE A 1 137 ? -15.073 2.192 -0.350 1.00 68.75 137 PHE A C 1
ATOM 1110 O O . PHE A 1 137 ? -15.834 2.287 0.608 1.00 68.75 137 PHE A O 1
ATOM 1117 N N . ARG A 1 138 ? -15.441 1.635 -1.511 1.00 67.44 138 ARG A N 1
ATOM 1118 C CA . ARG A 1 138 ? -16.776 1.051 -1.755 1.00 67.44 138 ARG A CA 1
ATOM 1119 C C . ARG A 1 138 ? -17.933 2.015 -1.412 1.00 67.44 138 ARG A C 1
ATOM 1121 O O . ARG A 1 138 ? -18.928 1.600 -0.832 1.00 67.44 138 ARG A O 1
ATOM 1128 N N . GLY A 1 139 ? -17.783 3.302 -1.741 1.00 73.38 139 GLY A N 1
ATOM 1129 C CA . GLY A 1 139 ? -18.781 4.346 -1.460 1.00 73.38 139 GLY A CA 1
ATOM 1130 C C . GLY A 1 139 ? -18.778 4.877 -0.021 1.00 73.38 139 GLY A C 1
ATOM 1131 O O . GLY A 1 139 ? -19.575 5.750 0.310 1.00 73.38 139 GLY A O 1
ATOM 1132 N N . MET A 1 140 ? -17.882 4.387 0.843 1.00 80.38 140 MET A N 1
ATOM 1133 C CA . MET A 1 140 ? -17.703 4.900 2.197 1.00 80.38 140 MET A CA 1
ATOM 1134 C C . MET A 1 140 ? -16.586 5.939 2.232 1.00 80.38 140 MET A C 1
ATOM 1136 O O . MET A 1 140 ? -15.452 5.653 1.842 1.00 80.38 140 MET A O 1
ATOM 1140 N N . LYS A 1 141 ? -16.893 7.127 2.758 1.00 84.75 141 LYS A N 1
ATOM 1141 C CA . LYS A 1 141 ? -15.892 8.161 3.029 1.00 84.75 141 LYS A CA 1
ATOM 1142 C C . LYS A 1 141 ? -14.947 7.694 4.124 1.00 84.75 141 LYS A C 1
ATOM 1144 O O . LYS A 1 141 ? -15.378 7.336 5.223 1.00 84.75 141 LYS A O 1
ATOM 1149 N N . THR A 1 142 ? -13.659 7.730 3.830 1.00 86.62 142 THR A N 1
ATOM 1150 C CA . THR A 1 142 ? -12.601 7.374 4.769 1.00 86.62 142 THR A CA 1
ATOM 1151 C C . THR A 1 142 ? -11.523 8.443 4.791 1.00 86.62 142 THR A C 1
ATOM 1153 O O . THR A 1 142 ? -11.304 9.157 3.810 1.00 86.62 142 THR A O 1
ATOM 1156 N N . TYR A 1 143 ? -10.834 8.534 5.920 1.00 86.75 143 TYR A N 1
ATOM 1157 C CA . TYR A 1 143 ? -9.756 9.484 6.125 1.00 86.75 143 TYR A CA 1
ATOM 1158 C C . TYR A 1 143 ? -8.467 8.764 6.452 1.00 86.75 143 TYR A C 1
ATOM 1160 O O . TYR A 1 143 ? -8.446 7.831 7.254 1.00 86.75 143 TYR A O 1
ATOM 1168 N N . ARG A 1 144 ? -7.377 9.222 5.841 1.00 88.25 144 ARG A N 1
ATOM 1169 C CA . ARG A 1 144 ? -6.052 8.663 6.077 1.00 88.25 144 ARG A CA 1
ATOM 1170 C C . ARG A 1 144 ? -5.538 9.068 7.458 1.00 88.25 144 ARG A C 1
ATOM 1172 O O . ARG A 1 144 ? -5.376 10.254 7.731 1.00 88.25 144 ARG A O 1
ATOM 1179 N N . ILE A 1 145 ? -5.219 8.078 8.283 1.00 88.75 145 ILE A N 1
ATOM 1180 C CA . ILE A 1 145 ? -4.634 8.268 9.619 1.00 88.75 145 ILE A CA 1
ATOM 1181 C C . ILE A 1 145 ? -3.111 8.146 9.593 1.00 88.75 145 ILE A C 1
ATOM 1183 O O . ILE A 1 145 ? -2.401 8.866 10.287 1.00 88.75 145 ILE A O 1
ATOM 1187 N N . TYR A 1 146 ? -2.584 7.261 8.745 1.00 89.06 146 TYR A N 1
ATOM 1188 C CA . TYR A 1 146 ? -1.156 6.991 8.680 1.00 89.06 146 TYR A CA 1
ATOM 1189 C C . TYR A 1 146 ? -0.742 6.566 7.274 1.00 89.06 146 TYR A C 1
ATOM 1191 O O . TYR A 1 146 ? -1.533 6.015 6.509 1.00 89.06 146 TYR A O 1
ATOM 1199 N N . GLN A 1 147 ? 0.516 6.823 6.926 1.00 90.38 147 GLN A N 1
ATOM 1200 C CA . GLN A 1 147 ? 1.091 6.436 5.647 1.00 90.38 147 GLN A CA 1
ATOM 1201 C C . GLN A 1 147 ? 2.539 5.999 5.829 1.00 90.38 147 GLN A C 1
ATOM 1203 O O . GLN A 1 147 ? 3.304 6.609 6.576 1.00 90.38 147 GLN A O 1
ATOM 1208 N N . THR A 1 148 ? 2.925 4.945 5.121 1.00 91.50 148 THR A N 1
ATOM 1209 C CA . THR A 1 148 ? 4.289 4.421 5.122 1.00 91.50 148 THR A CA 1
ATOM 1210 C C . THR A 1 148 ? 4.588 3.670 3.821 1.00 91.50 148 THR A C 1
ATOM 1212 O O . THR A 1 148 ? 3.816 3.731 2.870 1.00 91.50 148 THR A O 1
ATOM 1215 N N . ASN A 1 149 ? 5.708 2.957 3.780 1.00 90.75 149 ASN A N 1
ATOM 1216 C CA . ASN A 1 149 ? 6.052 1.980 2.753 1.00 90.75 149 ASN A CA 1
ATOM 1217 C C . ASN A 1 149 ? 6.258 0.594 3.397 1.00 90.75 149 ASN A C 1
ATOM 1219 O O . ASN A 1 149 ? 6.126 0.405 4.611 1.00 90.75 149 ASN A O 1
ATOM 1223 N N . GLY A 1 150 ? 6.620 -0.414 2.608 1.00 86.50 150 GLY A N 1
ATOM 1224 C CA . GLY A 1 150 ? 6.788 -1.780 3.092 1.00 86.50 150 GLY A CA 1
ATOM 1225 C C . GLY A 1 150 ? 7.869 -1.962 4.157 1.00 86.50 150 GLY A C 1
ATOM 1226 O O . GLY A 1 150 ? 7.804 -2.951 4.898 1.00 86.50 150 GLY A O 1
ATOM 1227 N N . MET A 1 151 ? 8.845 -1.054 4.274 1.00 88.69 151 MET A N 1
ATOM 1228 C CA . MET A 1 151 ? 9.854 -1.095 5.341 1.00 88.69 151 MET A CA 1
ATOM 1229 C C . MET A 1 151 ? 9.254 -0.650 6.678 1.00 88.69 151 MET A C 1
ATOM 1231 O O . MET A 1 151 ? 9.445 -1.334 7.684 1.00 88.69 151 MET A O 1
ATOM 1235 N N . GLY A 1 152 ? 8.449 0.416 6.677 1.00 89.50 152 GLY A N 1
ATOM 1236 C CA . GLY A 1 152 ? 7.839 0.976 7.886 1.00 89.50 152 GLY A CA 1
ATOM 1237 C C . GLY A 1 152 ? 6.622 0.218 8.431 1.00 89.50 152 GLY A C 1
ATOM 1238 O O . GLY A 1 152 ? 6.174 0.516 9.535 1.00 89.50 152 GLY A O 1
ATOM 1239 N N . LEU A 1 153 ? 6.124 -0.814 7.736 1.00 91.31 153 LEU A N 1
ATOM 1240 C CA . LEU A 1 153 ? 4.955 -1.606 8.162 1.00 91.31 153 LEU A CA 1
ATOM 1241 C C . LEU A 1 153 ? 5.017 -2.133 9.603 1.00 91.31 153 LEU A C 1
ATOM 1243 O O . LEU A 1 153 ? 4.002 -2.138 10.287 1.00 91.31 153 LEU A O 1
ATOM 1247 N N . LYS A 1 154 ? 6.186 -2.588 10.078 1.00 91.19 154 LYS A N 1
ATOM 1248 C CA . LYS A 1 154 ? 6.311 -3.106 11.455 1.00 91.19 154 LYS A CA 1
ATOM 1249 C C . LYS A 1 154 ? 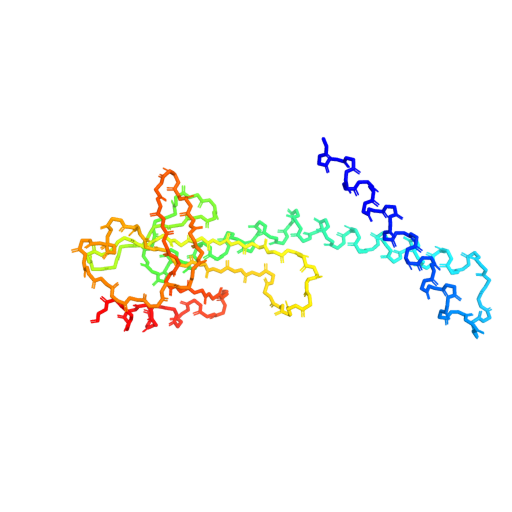6.114 -2.006 12.504 1.00 91.19 154 LYS A C 1
ATOM 1251 O O . LYS A 1 154 ? 5.560 -2.266 13.562 1.00 91.19 154 LYS A O 1
ATOM 1256 N N . LEU A 1 155 ? 6.566 -0.790 12.202 1.00 91.75 155 LEU A N 1
ATOM 1257 C CA . LEU A 1 155 ? 6.458 0.364 13.096 1.00 91.75 155 LEU A CA 1
ATOM 1258 C C . LEU A 1 155 ? 5.077 1.026 13.021 1.00 91.75 155 LEU A C 1
ATOM 1260 O O . LEU A 1 155 ? 4.701 1.754 13.936 1.00 91.75 155 LEU A O 1
ATOM 1264 N N . ALA A 1 156 ? 4.325 0.771 11.948 1.00 90.56 156 ALA A N 1
ATOM 1265 C CA . ALA A 1 156 ? 3.013 1.364 11.727 1.00 90.56 156 ALA A CA 1
ATOM 1266 C C . ALA A 1 156 ? 2.017 1.002 12.837 1.00 90.56 156 ALA A C 1
ATOM 1268 O O . ALA A 1 156 ? 1.313 1.890 13.299 1.00 90.56 156 ALA A O 1
ATOM 1269 N N . ILE A 1 157 ? 2.016 -0.247 13.326 1.00 88.12 157 ILE A N 1
ATOM 1270 C CA . ILE A 1 157 ? 1.121 -0.690 14.413 1.00 88.12 157 ILE A CA 1
ATOM 1271 C C . ILE A 1 157 ? 1.277 0.214 15.637 1.00 88.12 157 ILE A C 1
ATOM 1273 O O . ILE A 1 157 ? 0.302 0.798 16.095 1.00 88.12 157 ILE A O 1
ATOM 1277 N N . GLY A 1 158 ? 2.513 0.387 16.116 1.00 87.88 158 GLY A N 1
ATOM 1278 C CA . GLY A 1 158 ? 2.793 1.194 17.305 1.00 87.88 158 GLY A CA 1
ATOM 1279 C C . GLY A 1 158 ? 2.546 2.694 17.115 1.00 87.88 158 GLY A C 1
ATOM 1280 O O . GLY A 1 158 ? 2.334 3.408 18.089 1.00 87.88 158 GLY A O 1
ATOM 1281 N N . ARG A 1 159 ? 2.581 3.200 15.875 1.00 89.00 159 ARG A N 1
ATOM 1282 C CA . ARG A 1 159 ? 2.236 4.601 15.582 1.00 89.00 159 ARG A CA 1
ATOM 1283 C C . ARG A 1 159 ? 0.729 4.810 15.513 1.00 89.00 159 ARG A C 1
ATOM 1285 O O . ARG A 1 159 ? 0.243 5.780 16.075 1.00 89.00 159 ARG A O 1
ATOM 1292 N N . ILE A 1 160 ? 0.013 3.890 14.875 1.00 88.12 160 ILE A N 1
ATOM 1293 C CA . ILE A 1 160 ? -1.448 3.920 14.774 1.00 88.12 160 ILE A CA 1
ATOM 1294 C C . ILE A 1 160 ? -2.076 3.735 16.156 1.00 88.12 160 ILE A C 1
ATOM 1296 O O . ILE A 1 160 ? -2.980 4.481 16.513 1.00 88.12 160 ILE A O 1
ATOM 1300 N N . SER A 1 161 ? -1.558 2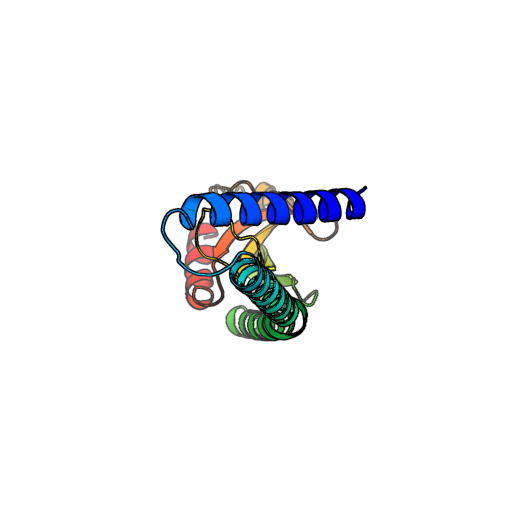.814 16.977 1.00 84.62 161 SER A N 1
ATOM 1301 C CA . SER A 1 161 ? -2.072 2.604 18.333 1.00 84.62 161 SER A CA 1
ATOM 1302 C C . SER A 1 161 ? -1.972 3.866 19.191 1.00 84.62 161 SER A C 1
ATOM 1304 O O . SER A 1 161 ? -2.921 4.184 19.886 1.00 84.62 161 SER A O 1
ATOM 1306 N N . LYS A 1 162 ? -0.867 4.619 19.094 1.00 84.69 162 LYS A N 1
ATOM 1307 C CA . LYS A 1 162 ? -0.671 5.896 19.809 1.00 84.69 162 LYS A CA 1
ATOM 1308 C C . LYS A 1 162 ? -1.567 7.039 19.322 1.00 84.69 162 LYS A C 1
ATOM 1310 O O . LYS A 1 162 ? -1.634 8.060 19.985 1.00 84.69 162 LYS A O 1
ATOM 1315 N N . GLN A 1 163 ? -2.150 6.920 18.130 1.00 77.56 163 GLN A N 1
ATOM 1316 C CA . GLN A 1 163 ? -3.065 7.924 17.580 1.00 77.56 163 GLN A CA 1
ATOM 1317 C C . GLN A 1 163 ? -4.535 7.600 17.876 1.00 77.56 163 GLN A C 1
ATOM 1319 O O . GLN A 1 163 ? -5.373 8.489 17.782 1.00 77.56 163 GLN A O 1
ATOM 1324 N N . LEU A 1 164 ? -4.855 6.333 18.160 1.00 76.94 164 LEU A N 1
ATOM 1325 C CA . LEU A 1 164 ? -6.228 5.842 18.344 1.00 76.94 164 LEU A CA 1
ATOM 1326 C C . LEU A 1 164 ? -6.596 5.531 19.806 1.00 76.94 164 LEU A C 1
ATOM 1328 O O . LEU A 1 164 ? -7.785 5.342 20.092 1.00 76.94 164 LEU A O 1
ATOM 1332 N N . ILE A 1 165 ? -5.593 5.429 20.686 1.00 69.75 165 ILE A N 1
ATOM 1333 C CA . ILE A 1 165 ? -5.687 5.239 22.144 1.00 69.75 165 ILE A CA 1
ATOM 1334 C C . ILE A 1 165 ? -5.182 6.516 22.804 1.00 69.75 165 ILE A C 1
ATOM 1336 O O . ILE A 1 165 ? -5.888 7.002 23.711 1.00 69.75 165 ILE A O 1
#

Radius of gyration: 21.91 Å; chains: 1; bounding box: 51×34×58 Å

Organism: NCBI:txid2761580

Secondary structure (DSSP, 8-state):
-HHHHHHHHHHHHHHHHHHHHHHHTTT----HHHHHHHHHHHHHHHHHHHHHIIIIIHHHHHHHHHHHHHHHH-PEESSSSEEEEEETTEEEEEEEEE-----SS---SEEEEEEEEHHHHHHHT------S-EEEETTEEEEEEEEE-TTTHHHHHHHHHHHH-

Foldseek 3Di:
DVVVVVVVVVVVVVVVLVVVLVVVCPPPPDDPVRSVCCSVVVVVVVVVVVCCCVPPVVLVVLQVLVVVCCVQQVWADPDSFWTWGDDPPWIKIKGWDADPDPDPPDDPRIKIWIKTFPVVCVVVVQPQPFPPDFDQDVNTTITTRDMDGSVCSNVVVVVVVVRND